Protein AF-A0A9X6P844-F1 (afdb_monomer_lite)

Radius of gyration: 14.98 Å; chains: 1; bounding box: 41×36×32 Å

Sequence (147 aa):
MIYFLSENTTTGTNAGNKARMDTETILKKKKYSPIEGPKSIQRLKHGNKISFFLKNSSFLRRLKKIPLNEYLVVQYPFLVSYKNGEGWLDCSFILERLAKRNKLILVIHDIDQLRFESSRNNISDFKLAAYIISHNQKMTNYLINNN

InterPro domains:
  IPR058591 Glucosyltransferase 3-like, N-terminal domain [PF26334] (5-146)

Structure (mmCIF, N/CA/C/O backbone):
data_AF-A0A9X6P844-F1
#
_entry.id   AF-A0A9X6P844-F1
#
loop_
_atom_site.group_PDB
_atom_site.id
_atom_site.type_symbol
_atom_site.label_atom_id
_atom_site.label_alt_id
_atom_site.label_comp_id
_atom_site.label_asym_id
_atom_site.label_entity_id
_atom_site.label_seq_id
_atom_site.pdbx_PDB_ins_code
_atom_site.Cartn_x
_atom_site.Cartn_y
_atom_site.Cartn_z
_atom_site.occupancy
_atom_site.B_iso_or_equiv
_atom_site.auth_seq_id
_atom_site.auth_comp_id
_atom_site.auth_asym_id
_atom_site.auth_atom_id
_atom_site.pdbx_PDB_model_num
ATOM 1 N N . MET A 1 1 ? -12.985 0.415 10.777 1.00 88.25 1 MET A N 1
ATOM 2 C CA . MET A 1 1 ? -12.868 1.552 9.836 1.00 88.25 1 MET A CA 1
ATOM 3 C C . MET A 1 1 ? -11.773 1.283 8.808 1.00 88.25 1 MET A C 1
ATOM 5 O O . MET A 1 1 ? -10.763 0.686 9.145 1.00 88.25 1 MET A O 1
ATOM 9 N N . ILE A 1 2 ? -11.948 1.700 7.551 1.00 94.75 2 ILE A N 1
ATOM 10 C CA . ILE A 1 2 ? -10.925 1.477 6.515 1.00 94.75 2 ILE A CA 1
ATOM 11 C C . ILE A 1 2 ? -10.083 2.742 6.353 1.00 94.75 2 ILE A C 1
ATOM 13 O O . ILE A 1 2 ? -10.615 3.838 6.155 1.00 94.75 2 ILE A O 1
ATOM 17 N N . TYR A 1 3 ? -8.768 2.568 6.440 1.00 95.88 3 TYR A N 1
ATOM 18 C CA . TYR A 1 3 ? -7.772 3.605 6.208 1.00 95.88 3 TYR A CA 1
ATOM 19 C C . TYR A 1 3 ? -7.083 3.378 4.868 1.00 95.88 3 TYR A C 1
ATOM 21 O O . TYR A 1 3 ? -7.031 2.252 4.375 1.00 95.88 3 TYR A O 1
ATOM 29 N N . PHE A 1 4 ? -6.508 4.427 4.287 1.00 93.56 4 PHE A N 1
ATOM 30 C CA . PHE A 1 4 ? -5.644 4.281 3.119 1.00 93.56 4 PHE A CA 1
ATOM 31 C C . PHE A 1 4 ? -4.447 5.223 3.171 1.00 93.56 4 PHE A C 1
ATOM 33 O O . PHE A 1 4 ? -4.539 6.335 3.697 1.00 93.56 4 PHE A O 1
ATOM 40 N N . LEU A 1 5 ? -3.319 4.783 2.614 1.00 89.31 5 LEU A N 1
ATOM 41 C CA . LEU A 1 5 ? -2.156 5.645 2.426 1.00 89.31 5 LEU A CA 1
ATOM 42 C C . LEU A 1 5 ? -2.383 6.540 1.208 1.00 89.31 5 LEU A C 1
ATOM 44 O O . LEU A 1 5 ? -2.512 6.057 0.084 1.00 89.31 5 LEU A O 1
ATOM 48 N N . SER A 1 6 ? -2.457 7.846 1.453 1.00 87.44 6 SER A N 1
ATOM 49 C CA . SER A 1 6 ? -2.566 8.860 0.406 1.00 87.44 6 SER A CA 1
ATOM 50 C C . SER A 1 6 ? -1.164 9.276 -0.017 1.00 87.44 6 SER A C 1
ATOM 52 O O . SER A 1 6 ? -0.390 9.782 0.797 1.00 87.44 6 SER A O 1
ATOM 54 N N . GLU A 1 7 ? -0.829 9.040 -1.278 1.00 76.44 7 GLU A N 1
ATOM 55 C CA . GLU A 1 7 ? 0.463 9.399 -1.860 1.00 76.44 7 GLU A CA 1
ATOM 56 C C . GLU A 1 7 ? 0.405 10.754 -2.584 1.00 76.44 7 GLU A C 1
ATOM 58 O O . GLU A 1 7 ? 1.462 11.317 -2.850 1.00 76.44 7 GLU A O 1
ATOM 63 N N . ASN A 1 8 ? -0.804 11.285 -2.847 1.00 64.31 8 ASN A N 1
ATOM 64 C CA . ASN A 1 8 ? -1.126 12.653 -3.287 1.00 64.31 8 ASN A CA 1
ATOM 65 C C . ASN A 1 8 ? 0.043 13.382 -3.989 1.00 64.31 8 ASN A C 1
ATOM 67 O O . ASN A 1 8 ? 0.693 14.271 -3.430 1.00 64.31 8 ASN A O 1
ATOM 71 N N . THR A 1 9 ? 0.317 12.991 -5.233 1.00 57.59 9 THR A N 1
ATOM 72 C CA . THR A 1 9 ? 1.319 13.632 -6.087 1.00 57.59 9 THR A CA 1
ATOM 73 C C . THR A 1 9 ? 0.638 14.683 -6.955 1.00 57.59 9 THR A C 1
ATOM 75 O O . THR A 1 9 ? -0.018 14.374 -7.942 1.00 57.59 9 THR A O 1
ATOM 78 N N . THR A 1 10 ? 0.765 15.956 -6.579 1.00 51.12 10 THR A N 1
ATOM 79 C CA . THR A 1 10 ? 0.157 17.085 -7.309 1.00 51.12 10 THR A CA 1
ATOM 80 C C . THR A 1 10 ? 0.856 17.411 -8.632 1.00 51.12 10 THR A C 1
ATOM 82 O O . THR A 1 10 ? 0.406 18.291 -9.359 1.00 51.12 10 THR A O 1
ATOM 85 N N . THR A 1 11 ? 1.955 16.730 -8.968 1.00 50.78 11 THR A N 1
ATOM 86 C CA . THR A 1 11 ? 2.831 17.112 -10.080 1.00 50.78 11 THR A CA 1
ATOM 87 C C . THR A 1 11 ? 3.184 15.916 -10.967 1.00 50.78 11 THR A C 1
ATOM 89 O O . THR A 1 11 ? 4.219 15.276 -10.821 1.00 50.78 11 THR A O 1
ATOM 92 N N . GLY A 1 12 ? 2.323 15.606 -11.936 1.00 52.06 12 GLY A N 1
ATOM 93 C CA . GLY A 1 12 ? 2.706 14.759 -13.067 1.00 52.06 12 GLY A CA 1
ATOM 94 C C . GLY A 1 12 ? 1.522 14.287 -13.903 1.00 52.06 12 GLY A C 1
ATOM 95 O O . GLY A 1 12 ? 0.574 13.722 -13.372 1.00 52.06 12 GLY A O 1
ATOM 96 N N . THR A 1 13 ? 1.610 14.471 -15.218 1.00 55.75 13 THR A N 1
ATOM 97 C CA . THR A 1 13 ? 0.608 14.055 -16.219 1.00 55.75 13 THR A CA 1
ATOM 98 C C . THR A 1 13 ? 0.748 12.589 -16.652 1.00 55.75 13 THR A C 1
ATOM 100 O O . THR A 1 13 ? 0.048 12.134 -17.554 1.00 55.75 13 THR A O 1
ATOM 103 N N . ASN A 1 14 ? 1.633 11.822 -16.010 1.00 63.84 14 ASN A N 1
ATOM 104 C CA . ASN A 1 14 ? 1.905 10.435 -16.382 1.00 63.84 14 ASN A CA 1
ATOM 105 C C . ASN A 1 14 ? 0.745 9.508 -15.979 1.00 63.84 14 ASN A C 1
ATOM 107 O O . ASN A 1 14 ? 0.189 9.628 -14.885 1.00 63.84 14 ASN A O 1
ATOM 111 N N . ALA A 1 15 ? 0.431 8.524 -16.828 1.00 63.12 15 ALA A N 1
ATOM 112 C CA . ALA A 1 15 ? -0.685 7.591 -16.631 1.00 63.12 15 ALA A CA 1
ATOM 113 C C . ALA A 1 15 ? -0.652 6.860 -15.272 1.00 63.12 15 ALA A C 1
ATOM 115 O O . ALA A 1 15 ? -1.692 6.695 -14.635 1.00 63.12 15 ALA A O 1
ATOM 116 N N . GLY A 1 16 ? 0.542 6.507 -14.776 1.00 66.44 16 GLY A N 1
ATOM 117 C CA . GLY A 1 16 ? 0.709 5.880 -13.459 1.00 66.44 16 GLY A CA 1
ATOM 118 C C . GLY A 1 16 ? 0.306 6.777 -12.278 1.00 66.44 16 GLY A C 1
ATOM 119 O O . GLY A 1 16 ? -0.184 6.277 -11.269 1.00 66.44 16 GLY A O 1
ATOM 120 N N . ASN A 1 17 ? 0.442 8.103 -12.396 1.00 74.19 17 ASN A N 1
ATOM 121 C CA . ASN A 1 17 ? -0.050 9.031 -11.371 1.00 74.19 17 ASN A CA 1
ATOM 122 C C . ASN A 1 17 ? -1.573 9.166 -11.440 1.00 74.19 17 ASN A C 1
ATOM 124 O O . ASN A 1 17 ? -2.229 9.221 -10.402 1.00 74.19 17 ASN A O 1
ATOM 128 N N . LYS A 1 18 ? -2.146 9.156 -12.650 1.00 79.81 18 LYS A N 1
ATOM 129 C CA . LYS A 1 18 ? -3.599 9.214 -12.844 1.00 79.81 18 LYS A CA 1
ATOM 130 C C . LYS A 1 18 ? -4.308 8.028 -12.184 1.00 79.81 18 LYS A C 1
ATOM 132 O O . LYS A 1 18 ? -5.220 8.249 -11.396 1.00 79.81 18 LYS A O 1
ATOM 137 N N . ALA A 1 19 ? -3.823 6.802 -12.397 1.00 82.06 19 ALA A N 1
ATOM 138 C CA . ALA A 1 19 ? -4.395 5.602 -11.774 1.00 82.06 19 ALA A CA 1
ATOM 139 C C . ALA A 1 19 ? -4.398 5.674 -10.234 1.00 82.06 19 ALA A C 1
ATOM 141 O O . ALA A 1 19 ? -5.378 5.303 -9.577 1.00 82.06 19 ALA A O 1
ATOM 142 N N . ARG A 1 20 ? -3.325 6.216 -9.643 1.00 85.25 20 ARG A N 1
ATOM 143 C CA . ARG A 1 20 ? -3.244 6.427 -8.194 1.00 85.25 20 ARG A CA 1
ATOM 144 C C . ARG A 1 20 ? -4.218 7.494 -7.692 1.00 85.25 20 ARG A C 1
ATOM 146 O O . ARG A 1 20 ? -4.883 7.289 -6.677 1.00 85.25 20 ARG A O 1
ATOM 153 N N . MET A 1 21 ? -4.338 8.615 -8.405 1.00 86.06 21 MET A N 1
ATOM 154 C CA . MET A 1 21 ? -5.297 9.678 -8.073 1.00 86.06 21 MET A CA 1
ATOM 155 C C . MET A 1 21 ? -6.752 9.206 -8.191 1.00 86.06 21 MET A C 1
ATOM 157 O O . MET A 1 21 ? -7.578 9.539 -7.336 1.00 86.06 21 MET A O 1
ATOM 161 N N . ASP A 1 22 ? -7.063 8.400 -9.206 1.00 87.62 22 ASP A N 1
ATOM 162 C CA . ASP A 1 22 ? -8.391 7.814 -9.398 1.00 87.62 22 ASP A CA 1
ATOM 163 C C . ASP A 1 22 ? -8.724 6.856 -8.247 1.00 87.62 22 ASP A C 1
ATOM 165 O O . ASP A 1 22 ? -9.803 6.940 -7.653 1.00 87.62 22 ASP A O 1
ATOM 169 N N . THR A 1 23 ? -7.756 6.024 -7.848 1.00 89.81 23 THR A N 1
ATOM 170 C CA . THR A 1 23 ? -7.876 5.144 -6.676 1.00 89.81 23 THR A CA 1
ATOM 171 C C . THR A 1 23 ? -8.172 5.954 -5.414 1.00 89.81 23 THR A C 1
ATOM 173 O O . THR A 1 23 ? -9.152 5.682 -4.721 1.00 89.81 23 THR A O 1
ATOM 176 N N . GLU A 1 24 ? -7.401 7.006 -5.128 1.00 90.94 24 GLU A N 1
ATOM 177 C CA . GLU A 1 24 ? -7.661 7.865 -3.967 1.00 90.94 24 GLU A CA 1
ATOM 178 C C . GLU A 1 24 ? -9.030 8.546 -4.027 1.00 90.94 24 GLU A C 1
ATOM 180 O O . GLU A 1 24 ? -9.714 8.649 -3.009 1.00 90.94 24 GLU A O 1
ATOM 185 N N . THR A 1 25 ? -9.448 9.002 -5.209 1.00 91.88 25 THR A N 1
ATOM 186 C CA . THR A 1 25 ? -10.764 9.621 -5.419 1.00 91.88 25 THR A CA 1
ATOM 187 C C . THR A 1 25 ? -11.882 8.653 -5.054 1.00 91.88 25 THR A C 1
ATOM 189 O O . THR A 1 25 ? -12.826 9.028 -4.355 1.00 91.88 25 THR A O 1
ATOM 192 N N . ILE A 1 26 ? -11.767 7.393 -5.476 1.00 93.06 26 ILE A N 1
ATOM 193 C CA . ILE A 1 26 ? -12.732 6.342 -5.146 1.00 93.06 26 ILE A CA 1
ATOM 194 C C . ILE A 1 26 ? -12.738 6.067 -3.637 1.00 93.06 26 ILE A C 1
ATOM 196 O O . ILE A 1 26 ? -13.810 6.044 -3.030 1.00 93.06 26 ILE A O 1
ATOM 200 N N . LEU A 1 27 ? -11.568 5.920 -3.007 1.00 93.94 27 LEU A N 1
ATOM 201 C CA . LEU A 1 27 ? -11.461 5.650 -1.566 1.00 93.94 27 LEU A CA 1
ATOM 202 C C . LEU A 1 27 ? -12.042 6.803 -0.724 1.00 93.94 27 LEU A C 1
ATOM 204 O O . LEU A 1 27 ? -12.777 6.563 0.236 1.00 93.94 27 LEU A O 1
ATOM 208 N N . LYS A 1 28 ? -11.804 8.058 -1.131 1.00 93.75 28 LYS A N 1
ATOM 209 C CA . LYS A 1 28 ? -12.403 9.255 -0.512 1.00 93.75 28 LYS A CA 1
ATOM 210 C C . LYS A 1 28 ? -13.922 9.284 -0.690 1.00 93.75 28 LYS A C 1
ATOM 212 O O . LYS A 1 28 ? -14.638 9.508 0.283 1.00 93.75 28 LYS A O 1
ATOM 217 N N . LYS A 1 29 ? -14.437 8.985 -1.892 1.00 95.81 29 LYS A N 1
ATOM 218 C CA . LYS A 1 29 ? -15.889 8.862 -2.153 1.00 95.81 29 LYS A CA 1
ATOM 219 C C . LYS A 1 29 ? -16.547 7.789 -1.278 1.00 95.81 29 LYS A C 1
ATOM 221 O O . LYS A 1 29 ? -17.691 7.953 -0.865 1.00 95.81 29 LYS A O 1
ATOM 226 N N . LYS A 1 30 ? -15.818 6.719 -0.949 1.00 95.00 30 LYS A N 1
ATOM 227 C CA . LYS A 1 30 ? -16.246 5.663 -0.014 1.00 95.00 30 LYS A CA 1
ATOM 228 C C . LYS A 1 30 ? -16.085 6.036 1.468 1.00 95.00 30 LYS A C 1
ATOM 230 O O . LYS A 1 30 ? -16.357 5.198 2.323 1.00 95.00 30 LYS A O 1
ATOM 235 N N . LYS A 1 31 ? -15.697 7.278 1.783 1.00 95.12 31 LYS A N 1
ATOM 236 C CA . LYS A 1 31 ? -15.484 7.801 3.145 1.00 95.12 31 LYS A CA 1
ATOM 237 C C . LYS A 1 31 ? -14.396 7.054 3.932 1.00 95.12 31 LYS A C 1
ATOM 239 O O . LYS A 1 31 ? -14.453 6.988 5.158 1.00 95.12 31 LYS A O 1
ATOM 244 N N . TYR A 1 32 ? -13.401 6.484 3.249 1.00 95.69 32 TYR A N 1
ATOM 245 C CA . TYR A 1 32 ? -12.246 5.891 3.928 1.00 95.69 32 TYR A CA 1
ATOM 246 C C . TYR A 1 32 ? -11.327 6.988 4.466 1.00 95.69 32 TYR A C 1
ATOM 248 O O . TYR A 1 32 ? -11.257 8.083 3.909 1.00 95.69 32 TYR A O 1
ATOM 256 N N . SER A 1 33 ? -10.624 6.701 5.561 1.00 94.62 33 SER A N 1
ATOM 257 C CA . SER A 1 33 ? -9.785 7.690 6.243 1.00 94.62 33 SER A CA 1
ATOM 258 C C . SER A 1 33 ? -8.391 7.786 5.606 1.00 94.62 33 SER A C 1
ATOM 260 O O . SER A 1 33 ? -7.636 6.810 5.661 1.00 94.62 33 SER A O 1
ATOM 262 N N . PRO A 1 34 ? -8.010 8.936 5.019 1.00 93.12 34 PRO A N 1
ATOM 263 C CA . PRO A 1 34 ? -6.681 9.113 4.450 1.00 93.12 34 PRO A CA 1
ATOM 264 C C . PRO A 1 34 ? -5.617 9.243 5.541 1.00 93.12 34 PRO A C 1
ATOM 266 O O . PRO A 1 34 ? -5.804 9.937 6.540 1.00 93.12 34 PRO A O 1
ATOM 269 N N . ILE A 1 35 ? -4.452 8.655 5.294 1.00 90.50 35 ILE A N 1
ATOM 270 C CA . ILE A 1 35 ? -3.222 8.903 6.042 1.00 90.50 35 ILE A CA 1
ATOM 271 C C . ILE A 1 35 ? -2.187 9.431 5.056 1.00 90.50 35 ILE A C 1
ATOM 273 O O . ILE A 1 35 ? -1.767 8.716 4.149 1.00 90.50 35 ILE A O 1
ATOM 277 N N . GLU A 1 36 ? -1.774 10.689 5.221 1.00 85.56 36 GLU A N 1
ATOM 278 C CA . GLU A 1 36 ? -0.808 11.303 4.309 1.00 85.56 36 GLU A CA 1
ATOM 279 C C . GLU A 1 36 ? 0.555 10.597 4.363 1.00 85.56 36 GLU A C 1
ATOM 281 O O . GLU A 1 36 ? 1.245 10.588 5.397 1.00 85.56 36 GLU A O 1
ATOM 286 N N . GLY A 1 37 ? 0.954 10.049 3.219 1.00 76.12 37 GLY A N 1
ATOM 287 C CA . GLY A 1 37 ? 2.268 9.493 2.950 1.00 76.12 37 GLY A CA 1
ATOM 288 C C . GLY A 1 37 ? 3.349 10.561 2.743 1.00 76.12 37 GLY A C 1
ATOM 289 O O . GLY A 1 37 ? 3.082 11.767 2.809 1.00 76.12 37 GLY A O 1
ATOM 290 N N . PRO A 1 38 ? 4.606 10.142 2.545 1.00 67.19 38 PRO A N 1
ATOM 291 C CA . PRO A 1 38 ? 5.671 11.042 2.130 1.00 67.19 38 PRO A CA 1
ATOM 292 C C . PRO A 1 38 ? 5.415 11.542 0.696 1.00 67.19 38 PRO A C 1
ATOM 294 O O . PRO A 1 38 ? 5.192 10.755 -0.214 1.00 67.19 38 PRO A O 1
ATOM 297 N N . LYS A 1 39 ? 5.450 12.866 0.492 1.00 60.59 39 LYS A N 1
ATOM 298 C CA . LYS A 1 39 ? 5.030 13.547 -0.754 1.00 60.59 39 LYS A CA 1
ATOM 299 C C . LYS A 1 39 ? 6.144 13.673 -1.810 1.00 60.59 39 LYS A C 1
ATOM 301 O O . LYS A 1 39 ? 6.164 14.631 -2.577 1.00 60.59 39 LYS A O 1
ATOM 306 N N . SER A 1 40 ? 7.116 12.761 -1.834 1.00 53.44 40 SER A N 1
ATOM 307 C CA . SER A 1 40 ? 8.287 12.902 -2.713 1.00 53.44 40 SER A CA 1
ATOM 308 C C . SER A 1 40 ? 8.187 12.021 -3.953 1.00 53.44 40 SER A C 1
ATOM 310 O O . SER A 1 40 ? 8.385 10.816 -3.870 1.00 53.44 40 SER A O 1
ATOM 312 N N . ILE A 1 41 ? 7.980 12.645 -5.115 1.00 48.50 41 ILE A N 1
ATOM 313 C CA . ILE A 1 41 ? 8.232 12.036 -6.440 1.00 48.50 41 ILE A CA 1
ATOM 314 C C . ILE A 1 41 ? 9.744 11.943 -6.702 1.00 48.50 41 ILE A C 1
ATOM 316 O O . ILE A 1 41 ? 10.213 11.179 -7.544 1.00 48.50 41 ILE A O 1
ATOM 320 N N . GLN A 1 42 ? 10.540 12.738 -5.981 1.00 46.44 42 GLN A N 1
ATOM 321 C CA . GLN A 1 42 ? 11.982 12.743 -6.153 1.00 46.44 42 GLN A CA 1
ATOM 322 C C . GLN A 1 42 ? 12.578 11.467 -5.570 1.00 46.44 42 GLN A C 1
ATOM 324 O O . GLN A 1 42 ? 12.296 11.101 -4.426 1.00 46.44 42 GLN A O 1
ATOM 329 N N . ARG A 1 43 ? 13.452 10.832 -6.360 1.00 50.00 43 ARG A N 1
ATOM 330 C CA . ARG A 1 43 ? 14.390 9.804 -5.905 1.00 50.00 43 ARG A CA 1
ATOM 331 C C . ARG A 1 43 ? 15.265 10.423 -4.821 1.00 50.00 43 ARG A C 1
ATOM 333 O O . ARG A 1 43 ? 16.265 11.078 -5.112 1.00 50.00 43 ARG A O 1
ATOM 340 N N . LEU A 1 44 ? 14.863 10.266 -3.566 1.00 51.88 44 LEU A N 1
ATOM 341 C CA . LEU A 1 44 ? 15.627 10.806 -2.457 1.00 51.88 44 LEU A CA 1
ATOM 342 C C . LEU A 1 44 ? 16.885 9.951 -2.309 1.00 51.88 44 LEU A C 1
ATOM 344 O O . LEU A 1 44 ? 16.797 8.754 -2.021 1.00 51.88 44 LEU A O 1
ATOM 348 N N . LYS A 1 45 ? 18.063 10.568 -2.482 1.00 49.53 45 LYS A N 1
ATOM 349 C CA . LYS A 1 45 ? 19.312 9.980 -1.989 1.00 49.53 45 LYS A CA 1
ATOM 350 C C . LYS A 1 45 ? 19.118 9.740 -0.500 1.00 49.53 45 LYS A C 1
ATOM 352 O O . LYS A 1 45 ? 18.938 10.688 0.278 1.00 49.53 45 LYS A O 1
ATOM 357 N N . HIS A 1 46 ? 19.114 8.475 -0.111 1.00 50.78 46 HIS A N 1
ATOM 358 C CA . HIS A 1 46 ? 19.111 8.125 1.289 1.00 50.78 46 HIS A CA 1
ATOM 359 C C . HIS A 1 46 ? 20.458 7.519 1.651 1.00 50.78 46 HIS A C 1
ATOM 361 O O . HIS A 1 46 ? 20.972 6.645 0.959 1.00 50.78 46 HIS A O 1
ATOM 367 N N . GLY A 1 47 ? 21.029 7.999 2.756 1.00 49.03 47 GLY A N 1
ATOM 368 C CA . GLY A 1 47 ? 22.007 7.213 3.497 1.00 49.03 47 GLY A CA 1
ATOM 369 C C . GLY A 1 47 ? 21.349 5.960 4.093 1.00 49.03 47 GLY A C 1
ATOM 370 O O . GLY A 1 47 ? 20.223 5.600 3.752 1.00 49.03 47 GLY A O 1
ATOM 371 N N . ASN A 1 48 ? 22.037 5.315 5.028 1.00 57.41 48 ASN A N 1
ATOM 372 C CA . ASN A 1 48 ? 21.596 4.113 5.750 1.00 57.41 48 ASN A CA 1
ATOM 373 C C . ASN A 1 48 ? 20.151 4.163 6.330 1.00 57.41 48 ASN A C 1
ATOM 375 O O . ASN A 1 48 ? 19.548 5.228 6.485 1.00 57.41 48 ASN A O 1
ATOM 379 N N . LYS A 1 49 ? 19.600 3.001 6.726 1.00 61.28 49 LYS A N 1
ATOM 380 C CA . LYS A 1 49 ? 18.234 2.844 7.291 1.00 61.28 49 LYS A CA 1
ATOM 381 C C . LYS A 1 49 ? 17.889 3.864 8.388 1.00 61.28 49 LYS A C 1
ATOM 383 O O . LYS A 1 49 ? 16.768 4.360 8.428 1.00 61.28 49 LYS A O 1
ATOM 388 N N . ILE A 1 50 ? 18.843 4.208 9.254 1.00 67.44 50 ILE A N 1
ATOM 389 C CA . ILE A 1 50 ? 18.661 5.173 10.354 1.00 67.44 50 ILE A CA 1
ATOM 390 C C . ILE A 1 50 ? 18.226 6.530 9.813 1.00 67.44 50 ILE A C 1
ATOM 392 O O . ILE A 1 50 ? 17.244 7.114 10.272 1.00 67.44 50 ILE A O 1
ATOM 396 N N . SER A 1 51 ? 18.924 7.009 8.788 1.00 66.81 51 SER A N 1
ATOM 397 C CA . SER A 1 51 ? 18.591 8.283 8.179 1.00 66.81 51 SER A CA 1
ATOM 398 C C . SER A 1 51 ? 17.168 8.266 7.593 1.00 66.81 51 SER A C 1
ATOM 400 O O . SER A 1 51 ? 16.481 9.286 7.680 1.00 66.81 51 SER A O 1
ATOM 402 N N . PHE A 1 52 ? 16.687 7.132 7.055 1.00 70.75 52 PHE A N 1
ATOM 403 C CA . PHE A 1 52 ? 15.306 7.011 6.564 1.00 70.75 52 PHE A CA 1
ATOM 404 C C . PHE A 1 52 ? 14.304 7.253 7.698 1.00 70.75 52 PHE A C 1
ATOM 406 O O . PHE A 1 52 ? 13.359 8.029 7.528 1.00 70.75 52 PHE A O 1
ATOM 413 N N . PHE A 1 53 ? 14.518 6.626 8.859 1.00 73.25 53 PHE A N 1
ATOM 414 C CA . PHE A 1 53 ? 13.632 6.775 10.015 1.00 73.25 53 PHE A CA 1
ATOM 415 C C . PHE A 1 53 ? 13.578 8.219 10.506 1.00 73.25 53 PHE A C 1
ATOM 417 O O . PHE A 1 53 ? 12.500 8.704 10.843 1.00 73.25 53 PHE A O 1
ATOM 424 N N . LEU A 1 54 ? 14.716 8.916 10.502 1.00 74.88 54 LEU A N 1
ATOM 425 C CA . LEU A 1 54 ? 14.788 10.320 10.901 1.00 74.88 54 LEU A CA 1
ATOM 426 C C . LEU A 1 54 ? 13.984 11.210 9.946 1.00 74.88 54 LEU A C 1
ATOM 428 O O . LEU A 1 54 ? 13.092 11.937 10.395 1.00 74.88 54 LEU A O 1
ATOM 432 N N . LYS A 1 55 ? 14.222 11.093 8.630 1.00 73.69 55 LYS A N 1
ATOM 433 C CA . LYS A 1 55 ? 13.526 11.908 7.618 1.00 73.69 55 LYS A CA 1
ATOM 434 C C . LYS A 1 55 ? 12.026 11.609 7.540 1.00 73.69 55 LYS A C 1
ATOM 436 O O . LYS A 1 55 ? 11.236 12.505 7.260 1.00 73.69 55 LYS A O 1
ATOM 441 N N . ASN A 1 56 ? 11.620 10.374 7.833 1.00 76.06 56 ASN A N 1
ATOM 442 C CA . ASN A 1 56 ? 10.225 9.933 7.752 1.00 76.06 56 ASN A CA 1
ATOM 443 C C . ASN A 1 56 ? 9.534 9.794 9.112 1.00 76.06 56 ASN A C 1
ATOM 445 O O . ASN A 1 56 ? 8.421 9.277 9.186 1.00 76.06 56 ASN A O 1
ATOM 449 N N . SER A 1 57 ? 10.142 10.280 10.193 1.00 81.00 57 SER A N 1
ATOM 450 C CA . SER A 1 57 ? 9.613 10.174 11.561 1.00 81.00 57 SER A CA 1
ATOM 451 C C . SER A 1 57 ? 8.175 10.693 11.685 1.00 81.00 57 SER A C 1
ATOM 453 O O . SER A 1 57 ? 7.319 10.041 12.289 1.00 81.00 57 SER A O 1
ATOM 455 N N . SER A 1 58 ? 7.868 11.818 11.034 1.00 82.56 58 SER A N 1
ATOM 456 C CA . SER A 1 58 ? 6.516 12.384 10.979 1.00 82.56 58 SER A CA 1
ATOM 457 C C . SER A 1 58 ? 5.514 11.463 10.279 1.00 82.56 58 SER A C 1
ATOM 459 O O . SER A 1 58 ? 4.403 11.289 10.778 1.00 82.56 58 SER A O 1
ATOM 461 N N . PHE A 1 59 ? 5.904 10.840 9.165 1.00 82.88 59 PHE A N 1
ATOM 462 C CA . PHE A 1 59 ? 5.076 9.859 8.462 1.00 82.88 59 PHE A CA 1
ATOM 463 C C . PHE A 1 59 ? 4.844 8.613 9.323 1.00 82.88 59 PHE A C 1
ATOM 465 O O . PHE A 1 59 ? 3.700 8.224 9.553 1.00 82.88 59 PHE A O 1
ATOM 472 N N . LEU A 1 60 ? 5.904 8.055 9.906 1.00 84.69 60 LEU A N 1
ATOM 473 C CA . LEU A 1 60 ? 5.812 6.895 10.793 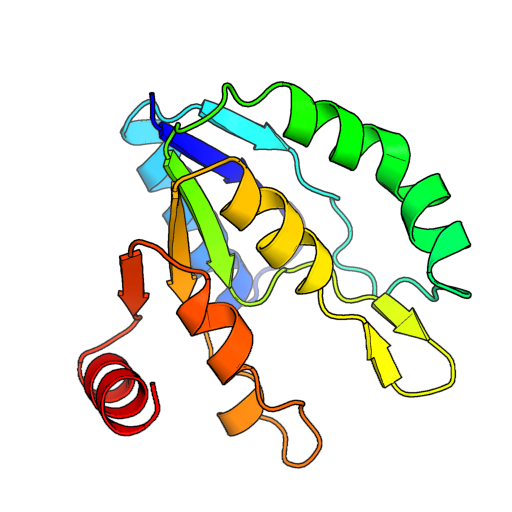1.00 84.69 60 LEU A CA 1
ATOM 474 C C . LEU A 1 60 ? 4.934 7.172 12.022 1.00 84.69 60 LEU A C 1
ATOM 476 O O . LEU A 1 60 ? 4.187 6.300 12.463 1.00 84.69 60 LEU A O 1
ATOM 480 N N . ARG A 1 61 ? 4.969 8.395 12.566 1.00 87.56 61 ARG A N 1
ATOM 481 C CA . ARG A 1 61 ? 4.076 8.822 13.651 1.00 87.56 61 ARG A CA 1
ATOM 482 C C . ARG A 1 61 ? 2.615 8.885 13.203 1.00 87.56 61 ARG A C 1
ATOM 484 O O . ARG A 1 61 ? 1.746 8.517 13.987 1.00 87.56 61 ARG A O 1
ATOM 491 N N . ARG A 1 62 ? 2.328 9.306 11.965 1.00 89.25 62 ARG A N 1
ATOM 492 C CA . ARG A 1 62 ? 0.963 9.266 11.406 1.00 89.25 62 ARG A CA 1
ATOM 493 C C . ARG A 1 62 ? 0.465 7.831 11.244 1.00 89.25 62 ARG A C 1
ATOM 495 O O . ARG A 1 62 ? -0.649 7.551 11.666 1.00 89.25 62 ARG A O 1
ATOM 502 N N . LEU A 1 63 ? 1.304 6.912 10.760 1.00 87.94 63 LEU A N 1
ATOM 503 C CA . LEU A 1 63 ? 0.958 5.48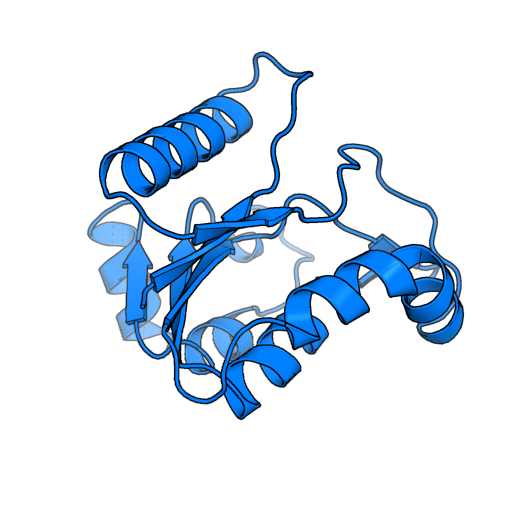5 10.673 1.00 87.94 63 LEU A CA 1
ATOM 504 C C . LEU A 1 63 ? 0.601 4.877 12.039 1.00 87.94 63 LEU A C 1
ATOM 506 O O . LEU A 1 63 ? -0.266 4.012 12.134 1.00 87.94 63 LEU A O 1
ATOM 510 N N . LYS A 1 64 ? 1.231 5.340 13.127 1.00 88.62 64 LYS A N 1
ATOM 511 C CA . LYS A 1 64 ? 0.901 4.877 14.485 1.00 88.62 64 LYS A CA 1
ATOM 512 C C . LYS A 1 64 ? -0.508 5.265 14.947 1.00 88.62 64 LYS A C 1
ATOM 514 O O . LYS A 1 64 ? -1.018 4.586 15.832 1.00 88.62 64 LYS A O 1
ATOM 519 N N . LYS A 1 65 ? -1.124 6.297 14.355 1.00 89.44 65 LYS A N 1
ATOM 520 C CA . LYS A 1 65 ? -2.489 6.746 14.687 1.00 89.44 65 LYS A CA 1
ATOM 521 C C . LYS A 1 65 ? -3.580 5.824 14.143 1.00 89.44 65 LYS A C 1
ATOM 523 O O . LYS A 1 65 ? -4.729 5.960 14.546 1.00 89.44 65 LYS A O 1
ATOM 528 N N . ILE A 1 66 ? -3.235 4.914 13.234 1.00 91.81 66 ILE A N 1
ATOM 529 C CA . ILE A 1 66 ? -4.158 3.889 12.753 1.00 91.81 66 ILE A CA 1
ATOM 530 C C . ILE A 1 66 ? -4.397 2.901 13.912 1.00 91.81 66 ILE A C 1
ATOM 532 O O . ILE A 1 66 ? -3.412 2.377 14.455 1.00 91.81 66 ILE A O 1
ATOM 536 N N . PRO A 1 67 ? -5.658 2.651 14.314 1.00 93.75 67 PRO A N 1
ATOM 537 C CA . PRO A 1 67 ? -5.982 1.659 15.331 1.00 93.75 67 PRO A CA 1
ATOM 538 C C . PRO A 1 67 ? -5.511 0.260 14.922 1.00 93.75 67 PRO A C 1
ATOM 540 O O . PRO A 1 67 ? -5.373 -0.053 13.738 1.00 93.75 67 PRO A O 1
ATOM 543 N N . LEU A 1 68 ? -5.235 -0.584 15.915 1.00 94.44 68 LEU A N 1
ATOM 544 C CA . LEU A 1 68 ? -4.811 -1.965 15.680 1.00 94.44 68 LEU A CA 1
ATOM 545 C C . LEU A 1 68 ? -5.937 -2.780 15.030 1.00 94.44 68 LEU A C 1
ATOM 547 O O . LEU A 1 68 ? -7.113 -2.518 15.263 1.00 94.44 68 LEU A O 1
ATOM 551 N N . ASN A 1 69 ? -5.559 -3.782 14.237 1.00 93.88 69 ASN A N 1
ATOM 552 C CA . ASN A 1 69 ? -6.433 -4.733 13.541 1.00 93.88 69 ASN A CA 1
ATOM 553 C C . ASN A 1 69 ? -7.393 -4.128 12.504 1.00 93.88 69 ASN A C 1
ATOM 555 O O . ASN A 1 69 ? -8.159 -4.865 11.880 1.00 93.88 69 ASN A O 1
ATOM 559 N N . GLU A 1 70 ? -7.316 -2.818 12.268 1.00 96.00 70 GLU A N 1
ATOM 560 C CA . GLU A 1 70 ? -8.062 -2.146 11.209 1.00 96.00 70 GLU A CA 1
ATOM 561 C C . GLU A 1 70 ? -7.474 -2.415 9.825 1.00 96.00 70 GLU A C 1
ATOM 563 O O . GLU A 1 70 ? -6.293 -2.761 9.683 1.00 96.00 70 GLU A O 1
ATOM 568 N N . TYR A 1 71 ? -8.309 -2.227 8.804 1.00 96.31 71 TYR A N 1
ATOM 569 C CA . TYR A 1 71 ? -7.919 -2.378 7.407 1.00 96.31 71 TYR A CA 1
ATOM 570 C C . TYR A 1 71 ? -7.139 -1.166 6.911 1.00 96.31 71 TYR A C 1
ATOM 572 O O . TYR A 1 71 ? -7.557 -0.020 7.106 1.00 96.31 71 TYR A O 1
ATOM 580 N N . LEU A 1 72 ? -6.037 -1.431 6.214 1.00 95.38 72 LEU A N 1
ATOM 581 C CA . LEU A 1 72 ? -5.205 -0.408 5.598 1.00 95.38 72 LEU A CA 1
ATOM 582 C C . LEU A 1 72 ? -4.984 -0.720 4.121 1.00 95.38 72 LEU A C 1
ATOM 584 O O . LEU A 1 72 ? -4.310 -1.689 3.776 1.00 95.38 72 LEU A O 1
ATOM 588 N N . VAL A 1 73 ? -5.532 0.134 3.262 1.00 94.56 73 VAL A N 1
ATOM 589 C CA . VAL A 1 73 ? -5.316 0.088 1.817 1.00 94.56 73 VAL A CA 1
ATOM 590 C C . VAL A 1 73 ? -3.991 0.765 1.479 1.00 94.56 73 VAL A C 1
ATOM 592 O O . VAL A 1 73 ? -3.741 1.910 1.867 1.00 94.56 73 VAL A O 1
ATOM 595 N N . VAL A 1 74 ? -3.145 0.059 0.738 1.00 90.50 74 VAL A N 1
ATOM 596 C CA . VAL A 1 74 ? -1.834 0.530 0.292 1.00 90.50 74 VAL A CA 1
ATOM 597 C C . VAL A 1 74 ? -1.724 0.331 -1.212 1.00 90.50 74 VAL A C 1
ATOM 599 O O . VAL A 1 74 ? -2.037 -0.738 -1.727 1.00 90.50 74 VAL A O 1
ATOM 602 N N . GLN A 1 75 ? -1.278 1.364 -1.917 1.00 88.88 75 GLN A N 1
ATOM 603 C CA . GLN A 1 75 ? -1.001 1.288 -3.348 1.00 88.88 75 GLN A CA 1
ATOM 604 C C . GLN A 1 75 ? 0.421 0.753 -3.556 1.00 88.88 75 GLN A C 1
ATOM 606 O O . GLN A 1 75 ? 1.343 1.206 -2.880 1.00 88.88 75 GLN A O 1
ATOM 611 N N . TYR A 1 76 ? 0.593 -0.218 -4.456 1.00 84.00 76 TYR A N 1
ATOM 612 C CA . TYR A 1 76 ? 1.868 -0.889 -4.720 1.00 84.00 76 TYR A CA 1
ATOM 613 C C . TYR A 1 76 ? 2.293 -0.755 -6.199 1.00 84.00 76 TYR A C 1
ATOM 615 O O . TYR A 1 76 ? 1.436 -0.899 -7.076 1.00 84.00 76 TYR A O 1
ATOM 623 N N . PRO A 1 77 ? 3.589 -0.523 -6.499 1.00 78.81 77 PRO A N 1
ATOM 624 C CA . PRO A 1 77 ? 4.657 -0.203 -5.542 1.00 78.81 77 PRO A CA 1
ATOM 625 C C . PRO A 1 77 ? 4.407 1.156 -4.867 1.00 78.81 77 PRO A C 1
ATOM 627 O O . PRO A 1 77 ? 3.557 1.924 -5.314 1.00 78.81 77 PRO A O 1
ATOM 630 N N . PHE A 1 78 ? 5.120 1.470 -3.786 1.00 74.50 78 PHE A N 1
ATOM 631 C CA . PHE A 1 78 ? 5.054 2.814 -3.196 1.00 74.50 78 PHE A CA 1
ATOM 632 C C . PHE A 1 78 ? 5.636 3.851 -4.163 1.00 74.50 78 PHE A C 1
ATOM 634 O O . PHE A 1 78 ? 6.643 3.588 -4.820 1.00 74.50 78 PHE A O 1
ATOM 641 N N . LEU A 1 79 ? 5.058 5.055 -4.213 1.00 67.50 79 LEU A N 1
ATOM 642 C CA . LEU A 1 79 ? 5.633 6.164 -4.993 1.00 67.50 79 LEU A CA 1
ATOM 643 C C . LEU A 1 79 ? 7.018 6.579 -4.490 1.00 67.50 79 LEU A C 1
ATOM 645 O O . LEU A 1 79 ? 7.866 7.019 -5.267 1.00 67.50 79 LEU A O 1
ATOM 649 N N . VAL A 1 80 ? 7.249 6.448 -3.186 1.00 62.56 80 VAL A N 1
ATOM 650 C CA . VAL A 1 80 ? 8.514 6.847 -2.582 1.00 62.56 80 VAL A CA 1
ATOM 651 C C . VAL A 1 80 ? 9.493 5.682 -2.601 1.00 62.56 80 VAL A C 1
ATOM 653 O O . VAL A 1 80 ? 9.425 4.769 -1.782 1.00 62.56 80 VAL A O 1
ATOM 656 N N . SER A 1 81 ? 10.441 5.755 -3.530 1.00 57.84 81 SER A N 1
ATOM 657 C CA . SER A 1 81 ? 11.603 4.870 -3.593 1.00 57.84 81 SER A CA 1
ATOM 658 C C . SER A 1 81 ? 12.831 5.569 -3.008 1.00 57.84 81 SER A C 1
ATOM 660 O O . SER A 1 81 ? 13.146 6.699 -3.403 1.00 57.84 81 SER A O 1
ATOM 662 N N . TYR A 1 82 ? 13.566 4.898 -2.126 1.00 58.59 82 TYR A N 1
ATOM 663 C CA . TYR A 1 82 ? 14.843 5.394 -1.617 1.00 58.59 82 TYR A CA 1
ATOM 664 C C . TYR A 1 82 ? 15.979 4.648 -2.299 1.00 58.59 82 TYR A C 1
ATOM 666 O O . TYR A 1 82 ? 15.926 3.433 -2.421 1.00 58.59 82 TYR A O 1
ATOM 674 N N . LYS A 1 83 ? 17.017 5.354 -2.745 1.00 49.91 83 LYS A N 1
ATOM 675 C CA . LYS A 1 83 ? 18.222 4.720 -3.298 1.00 49.91 83 LYS A CA 1
ATOM 676 C C . LYS A 1 83 ? 19.357 4.859 -2.286 1.00 49.91 83 LYS A C 1
ATOM 678 O O . LYS A 1 83 ? 19.646 5.987 -1.878 1.00 49.91 83 LYS A O 1
ATOM 683 N N . ASN A 1 84 ? 19.972 3.746 -1.883 1.00 50.25 84 ASN A N 1
ATOM 684 C CA . ASN A 1 84 ? 21.251 3.740 -1.167 1.00 50.25 84 ASN A CA 1
ATOM 685 C C . ASN A 1 84 ? 22.393 3.397 -2.152 1.00 50.25 84 ASN A C 1
ATOM 687 O O . ASN A 1 84 ? 22.150 3.170 -3.338 1.00 50.25 84 ASN A O 1
ATOM 691 N N . GLY A 1 85 ? 23.644 3.402 -1.681 1.00 48.19 85 GLY A N 1
ATOM 692 C CA . GLY A 1 85 ? 24.818 3.074 -2.508 1.00 48.19 85 GLY A CA 1
ATOM 693 C C . GLY A 1 85 ? 24.837 1.642 -3.067 1.00 48.19 85 GLY A C 1
ATOM 694 O O . GLY A 1 85 ? 25.627 1.372 -3.961 1.00 48.19 85 GLY A O 1
ATOM 695 N N . GLU A 1 86 ? 23.952 0.761 -2.587 1.00 47.47 86 GLU A N 1
ATOM 696 C CA . GLU A 1 86 ? 23.917 -0.678 -2.890 1.00 47.47 86 GLU A CA 1
ATOM 697 C C . GLU A 1 86 ? 22.629 -1.115 -3.624 1.00 47.47 86 GLU A C 1
ATOM 699 O O . GLU A 1 86 ? 22.519 -2.266 -4.032 1.00 47.47 86 GLU A O 1
ATOM 704 N N . GLY A 1 87 ? 21.642 -0.225 -3.820 1.00 54.38 87 GLY A N 1
ATOM 705 C CA . GLY A 1 87 ? 20.369 -0.569 -4.460 1.00 54.38 87 GLY A CA 1
ATOM 706 C C . GLY A 1 87 ? 19.181 0.331 -4.096 1.00 54.38 87 GLY A C 1
ATOM 707 O O . GLY A 1 87 ? 19.322 1.460 -3.616 1.00 54.38 87 GLY A O 1
ATOM 708 N N . TRP A 1 88 ? 17.976 -0.174 -4.371 1.00 54.62 88 TRP A N 1
ATOM 709 C CA . TRP A 1 88 ? 16.704 0.469 -4.036 1.00 54.62 88 TRP A CA 1
ATOM 710 C C . TRP A 1 88 ? 16.206 -0.070 -2.692 1.00 54.62 88 TRP A C 1
ATOM 712 O O . TRP A 1 88 ? 15.965 -1.264 -2.547 1.00 54.62 88 TRP A O 1
ATOM 722 N N . LEU A 1 89 ? 16.046 0.805 -1.703 1.00 52.97 89 LEU A N 1
ATOM 723 C CA . LEU A 1 89 ? 15.310 0.504 -0.486 1.00 52.97 89 LEU A CA 1
ATOM 724 C C . LEU A 1 89 ? 13.828 0.751 -0.780 1.00 52.97 89 LEU A C 1
ATOM 726 O O . LEU A 1 89 ? 13.333 1.885 -0.745 1.00 52.97 89 LEU A O 1
ATOM 730 N N . ASP A 1 90 ? 13.154 -0.333 -1.142 1.00 59.94 90 ASP A N 1
ATOM 731 C CA . ASP A 1 90 ? 11.705 -0.398 -1.227 1.00 59.94 90 ASP A CA 1
ATOM 732 C C . ASP A 1 90 ? 11.084 -0.216 0.175 1.00 59.94 90 ASP A C 1
ATOM 734 O O . ASP A 1 90 ? 11.716 -0.388 1.224 1.00 59.94 90 ASP A O 1
ATOM 738 N N . CYS A 1 91 ? 9.821 0.196 0.224 1.00 65.12 91 CYS A N 1
ATOM 739 C CA . CYS A 1 91 ? 9.115 0.394 1.488 1.00 65.12 91 CYS A CA 1
ATOM 740 C C . CYS A 1 91 ? 8.649 -0.937 2.124 1.00 65.12 91 CYS A C 1
ATOM 742 O O . CYS A 1 91 ? 7.749 -0.919 2.964 1.00 65.12 91 CYS A O 1
ATOM 744 N N . SER A 1 92 ? 9.250 -2.088 1.784 1.00 71.19 92 SER A N 1
ATOM 745 C CA . SER A 1 92 ? 8.815 -3.412 2.268 1.00 71.19 92 SER A CA 1
ATOM 746 C C . SER A 1 92 ? 8.853 -3.527 3.788 1.00 71.19 92 SER A C 1
ATOM 748 O O . SER A 1 92 ? 7.923 -4.035 4.402 1.00 71.19 92 SER A O 1
ATOM 750 N N . PHE A 1 93 ? 9.867 -2.957 4.444 1.00 75.00 93 PHE A N 1
ATOM 751 C CA . PHE A 1 93 ? 9.928 -2.941 5.914 1.00 75.00 93 PHE A CA 1
ATOM 752 C C . PHE A 1 93 ? 8.756 -2.158 6.544 1.00 75.00 93 PHE A C 1
ATOM 754 O O . PHE A 1 93 ? 8.375 -2.413 7.690 1.00 75.00 93 PHE A O 1
ATOM 761 N N . ILE A 1 94 ? 8.180 -1.187 5.820 1.00 80.19 94 ILE A N 1
ATOM 762 C CA . ILE A 1 94 ? 6.967 -0.479 6.246 1.00 80.19 94 ILE A CA 1
ATOM 763 C C . ILE A 1 94 ? 5.773 -1.421 6.117 1.00 80.19 94 ILE A C 1
ATOM 765 O O . ILE A 1 94 ? 4.994 -1.507 7.065 1.00 80.19 94 ILE A O 1
ATOM 769 N N . LEU A 1 95 ? 5.661 -2.159 5.005 1.00 85.19 95 LEU A N 1
ATOM 770 C CA . LEU A 1 95 ? 4.631 -3.186 4.822 1.00 85.19 95 LEU A CA 1
ATOM 771 C C . LEU A 1 95 ? 4.697 -4.242 5.925 1.00 85.19 95 LEU A C 1
ATOM 773 O O . LEU A 1 95 ? 3.693 -4.463 6.587 1.00 85.19 95 LEU A O 1
ATOM 777 N N . GLU A 1 96 ? 5.869 -4.806 6.222 1.00 86.75 96 GLU A N 1
ATOM 778 C CA . GLU A 1 96 ? 6.048 -5.776 7.313 1.00 86.75 96 GLU A CA 1
ATOM 779 C C . GLU A 1 96 ? 5.573 -5.224 8.660 1.00 86.75 96 GLU A C 1
ATOM 781 O O . GLU A 1 96 ? 4.882 -5.895 9.431 1.00 86.75 96 GLU A O 1
ATOM 786 N N . ARG A 1 97 ? 5.936 -3.975 8.967 1.00 87.00 97 ARG A N 1
ATOM 787 C CA . ARG A 1 97 ? 5.550 -3.338 10.227 1.00 87.00 97 ARG A CA 1
ATOM 788 C C . ARG A 1 97 ? 4.048 -3.071 10.298 1.00 87.00 97 ARG A C 1
ATOM 790 O O . ARG A 1 97 ? 3.473 -3.170 11.383 1.00 87.00 97 ARG A O 1
ATOM 797 N N . LEU A 1 98 ? 3.435 -2.696 9.180 1.00 89.62 98 LEU A N 1
ATOM 798 C CA . LEU A 1 98 ? 2.000 -2.457 9.102 1.00 89.62 98 LEU A CA 1
ATOM 799 C C . LEU A 1 98 ? 1.219 -3.775 9.142 1.00 89.62 98 LEU A C 1
ATOM 801 O O . LEU A 1 98 ? 0.254 -3.852 9.891 1.00 89.62 98 LEU A O 1
ATOM 805 N N . ALA A 1 99 ? 1.673 -4.825 8.457 1.00 91.56 99 ALA A N 1
ATOM 806 C CA . ALA A 1 99 ? 1.054 -6.153 8.454 1.00 91.56 99 ALA A CA 1
ATOM 807 C C . ALA A 1 99 ? 0.982 -6.778 9.854 1.00 91.56 99 ALA A C 1
ATOM 809 O O . ALA A 1 99 ? -0.001 -7.421 10.204 1.00 91.56 99 ALA A O 1
ATOM 810 N N . LYS A 1 100 ? 1.981 -6.519 10.709 1.00 91.94 100 LYS A N 1
ATOM 811 C CA . LYS A 1 100 ? 1.970 -6.948 12.121 1.00 91.94 100 LYS A CA 1
ATOM 812 C C . LYS A 1 100 ? 0.905 -6.256 12.979 1.00 91.94 100 LYS A C 1
ATOM 814 O O . LYS A 1 100 ? 0.651 -6.696 14.095 1.00 91.94 100 LYS A O 1
ATOM 819 N N . ARG A 1 101 ? 0.346 -5.133 12.523 1.00 93.94 101 ARG A N 1
ATOM 820 C CA . ARG A 1 101 ? -0.597 -4.303 13.294 1.00 93.94 101 ARG A CA 1
ATOM 821 C C . ARG A 1 101 ? -1.971 -4.190 12.650 1.00 93.94 101 ARG A C 1
ATOM 823 O O . ARG A 1 101 ? -2.922 -3.872 13.354 1.00 93.94 101 ARG A O 1
ATOM 830 N N . ASN A 1 102 ? -2.064 -4.372 11.338 1.00 95.00 102 ASN A N 1
ATOM 831 C CA . ASN A 1 102 ? -3.207 -4.010 10.513 1.00 95.00 102 ASN A CA 1
ATOM 832 C C . ASN A 1 102 ? -3.421 -5.039 9.403 1.00 95.00 102 ASN A C 1
ATOM 83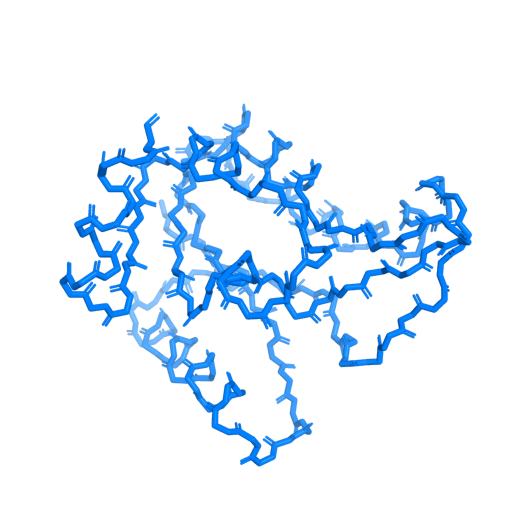4 O O . ASN A 1 102 ? -2.478 -5.661 8.919 1.00 95.00 102 ASN A O 1
ATOM 838 N N . LYS A 1 103 ? -4.670 -5.165 8.953 1.00 95.62 103 LYS A N 1
ATOM 839 C CA . LYS A 1 103 ? -5.027 -6.025 7.823 1.00 95.62 103 LYS A CA 1
ATOM 840 C C . LYS A 1 103 ? -4.751 -5.274 6.524 1.00 95.62 103 LYS A C 1
ATOM 842 O O . LYS A 1 103 ? -5.495 -4.359 6.166 1.00 95.62 103 LYS A O 1
ATOM 847 N N . LEU A 1 104 ? -3.665 -5.626 5.845 1.00 94.81 104 LEU A N 1
ATOM 848 C CA . LEU A 1 104 ? -3.252 -4.934 4.627 1.00 94.81 104 LEU A CA 1
ATOM 849 C C . LEU A 1 104 ? -4.104 -5.334 3.422 1.00 94.81 104 LEU A C 1
ATOM 851 O O . LEU A 1 104 ? -4.315 -6.518 3.168 1.00 94.81 104 LEU A O 1
ATOM 855 N N . ILE A 1 105 ? -4.541 -4.334 2.661 1.00 95.19 105 ILE A N 1
ATOM 856 C CA . ILE A 1 105 ? -5.157 -4.496 1.344 1.00 95.19 105 ILE A CA 1
ATOM 857 C C . ILE A 1 105 ? -4.217 -3.843 0.332 1.00 95.19 105 ILE A C 1
ATOM 859 O O . ILE A 1 105 ? -4.061 -2.621 0.344 1.00 95.19 105 ILE A O 1
ATOM 863 N N . LEU A 1 106 ? -3.573 -4.633 -0.524 1.00 92.62 106 LEU A N 1
ATOM 864 C CA . LEU A 1 106 ? -2.651 -4.110 -1.532 1.00 92.62 106 LEU A CA 1
ATOM 865 C C . LEU A 1 106 ? -3.372 -3.885 -2.859 1.00 92.62 106 LEU A C 1
ATOM 867 O O . LEU A 1 106 ? -3.946 -4.816 -3.414 1.00 92.62 106 LEU A O 1
ATOM 871 N N . VAL A 1 107 ? -3.313 -2.663 -3.386 1.00 91.88 107 VAL A N 1
ATOM 872 C CA . VAL A 1 107 ? -3.751 -2.328 -4.747 1.00 91.88 107 VAL A CA 1
ATOM 873 C C . VAL A 1 107 ? -2.519 -2.315 -5.642 1.00 91.88 107 VAL A C 1
ATOM 875 O O . VAL A 1 107 ? -1.716 -1.385 -5.568 1.00 91.88 107 VAL A O 1
ATOM 878 N N . ILE A 1 108 ? -2.347 -3.360 -6.448 1.00 88.75 108 ILE A N 1
ATOM 879 C CA . ILE A 1 108 ? -1.168 -3.538 -7.299 1.00 88.75 108 ILE A CA 1
ATOM 880 C C . ILE A 1 108 ? -1.412 -2.838 -8.637 1.00 88.75 108 ILE A C 1
ATOM 882 O O . ILE A 1 108 ? -2.242 -3.283 -9.434 1.00 88.75 108 ILE A O 1
ATOM 886 N N . HIS A 1 109 ? -0.665 -1.759 -8.874 1.00 83.56 109 HIS A N 1
ATOM 887 C CA . HIS A 1 109 ? -0.659 -1.022 -10.142 1.00 83.56 109 HIS A CA 1
ATOM 888 C C . HIS A 1 109 ? 0.281 -1.659 -11.161 1.00 83.56 109 HIS A C 1
ATOM 890 O O . HIS A 1 109 ? -0.062 -1.757 -12.331 1.00 83.56 109 HIS A O 1
ATOM 896 N N . ASP A 1 110 ? 1.446 -2.110 -10.702 1.00 77.31 110 ASP A N 1
ATOM 897 C CA . ASP A 1 110 ? 2.486 -2.738 -11.513 1.00 77.31 110 ASP A CA 1
ATOM 898 C C . ASP A 1 110 ? 3.290 -3.732 -10.655 1.00 77.31 110 ASP A C 1
ATOM 900 O O . ASP A 1 110 ? 3.319 -3.629 -9.426 1.00 77.31 110 ASP A O 1
ATOM 904 N N . ILE A 1 111 ? 3.968 -4.682 -11.305 1.00 75.75 111 ILE A N 1
ATOM 905 C CA . ILE A 1 111 ? 4.941 -5.581 -10.669 1.00 75.75 111 ILE A CA 1
ATOM 906 C C . ILE A 1 111 ? 6.322 -5.222 -11.212 1.00 75.75 111 ILE A C 1
ATOM 908 O O . ILE A 1 111 ? 6.638 -5.534 -12.360 1.00 75.75 111 ILE A O 1
ATOM 912 N N . ASP A 1 112 ? 7.150 -4.579 -10.386 1.00 69.06 112 ASP A N 1
ATOM 913 C CA . ASP A 1 112 ? 8.477 -4.105 -10.804 1.00 69.06 112 ASP A CA 1
ATOM 914 C C . ASP A 1 112 ? 9.379 -5.243 -11.314 1.00 69.06 112 ASP A C 1
ATOM 916 O O . ASP A 1 112 ? 10.109 -5.038 -12.283 1.00 69.06 112 ASP A O 1
ATOM 920 N N . GLN A 1 113 ? 9.231 -6.456 -10.758 1.00 66.62 113 GLN A N 1
ATOM 921 C CA . GLN A 1 113 ? 9.910 -7.684 -11.210 1.00 66.62 113 GLN A CA 1
ATOM 922 C C . GLN A 1 113 ? 9.699 -8.005 -12.691 1.00 66.62 113 GLN A C 1
ATOM 924 O O . GLN A 1 113 ? 10.600 -8.517 -13.346 1.00 66.62 113 GLN A O 1
ATOM 929 N N . LEU A 1 114 ? 8.527 -7.678 -13.237 1.00 64.31 114 LEU A N 1
ATOM 930 C CA . LEU A 1 114 ? 8.224 -7.899 -14.651 1.00 64.31 114 LEU A CA 1
ATOM 931 C C . LEU A 1 114 ? 8.719 -6.754 -15.545 1.00 64.31 114 LEU A C 1
ATOM 933 O O . LEU A 1 114 ? 8.726 -6.893 -16.764 1.00 64.31 114 LEU A O 1
ATOM 937 N N . ARG A 1 115 ? 9.098 -5.613 -14.958 1.00 63.88 115 ARG A N 1
ATOM 938 C CA . ARG A 1 115 ? 9.542 -4.418 -15.688 1.00 63.88 115 ARG A CA 1
ATOM 939 C C . ARG A 1 115 ? 11.052 -4.244 -15.728 1.00 63.88 115 ARG A C 1
ATOM 941 O O . ARG A 1 115 ? 11.548 -3.649 -16.680 1.00 63.88 115 ARG A O 1
ATOM 948 N N . PHE A 1 116 ? 11.774 -4.710 -14.713 1.00 64.38 116 PHE A N 1
ATOM 949 C CA . PHE A 1 116 ? 13.213 -4.489 -14.599 1.00 64.38 116 PHE A CA 1
ATOM 950 C C . PHE A 1 116 ? 13.935 -5.799 -14.274 1.00 64.38 116 PHE A C 1
ATOM 952 O O . PHE A 1 116 ? 13.714 -6.367 -13.206 1.00 64.38 116 PHE A O 1
ATOM 959 N N . GLU A 1 117 ? 14.852 -6.233 -15.146 1.00 51.31 117 GLU A N 1
ATOM 960 C CA . GLU A 1 117 ? 15.634 -7.479 -14.992 1.00 51.31 117 GLU A CA 1
ATOM 961 C C . GLU A 1 117 ? 16.433 -7.550 -13.677 1.00 51.31 117 GLU A C 1
ATOM 963 O O . GLU A 1 117 ? 16.707 -8.633 -13.174 1.00 51.31 117 GLU A O 1
ATOM 968 N N . SER A 1 118 ? 16.772 -6.402 -13.082 1.00 54.25 118 SER A N 1
ATOM 969 C CA . SER A 1 118 ? 17.552 -6.301 -11.841 1.00 54.25 118 SER A CA 1
ATOM 970 C C . SER A 1 118 ? 16.715 -5.960 -10.600 1.00 54.25 118 SER A C 1
ATOM 972 O O . SER A 1 118 ? 17.244 -5.395 -9.638 1.00 54.25 118 SER A O 1
ATOM 974 N N . SER A 1 119 ? 15.400 -6.176 -10.630 1.00 57.94 119 SER A N 1
ATOM 975 C CA . SER A 1 119 ? 14.532 -5.847 -9.494 1.00 57.94 119 SER A CA 1
ATOM 976 C C . SER A 1 119 ? 14.364 -7.023 -8.531 1.00 57.94 119 SER A C 1
ATOM 978 O O . SER A 1 119 ? 14.481 -8.194 -8.889 1.00 57.94 119 SER A O 1
ATOM 980 N N . ARG A 1 120 ? 14.156 -6.690 -7.254 1.00 61.41 120 ARG A N 1
ATOM 981 C CA . ARG A 1 120 ? 14.003 -7.659 -6.169 1.00 61.41 120 ARG A CA 1
ATOM 982 C C . ARG A 1 120 ? 12.754 -8.520 -6.394 1.00 61.41 120 ARG A C 1
ATOM 984 O O . ARG A 1 120 ? 11.741 -8.047 -6.903 1.00 61.41 120 ARG A O 1
ATOM 991 N N . ASN A 1 121 ? 12.824 -9.782 -5.970 1.00 65.12 121 ASN A N 1
ATOM 992 C CA . ASN A 1 121 ? 11.649 -10.641 -5.884 1.00 65.12 121 ASN A CA 1
ATOM 993 C C . ASN A 1 121 ? 10.704 -10.105 -4.792 1.00 65.12 121 ASN A C 1
ATOM 995 O O . ASN A 1 121 ? 10.979 -10.245 -3.600 1.00 65.12 121 ASN A O 1
ATOM 999 N N . ASN A 1 122 ? 9.609 -9.480 -5.219 1.00 69.50 122 ASN A N 1
ATOM 1000 C CA . ASN A 1 122 ? 8.656 -8.786 -4.349 1.00 69.50 122 ASN A CA 1
ATOM 1001 C C . ASN A 1 122 ? 7.484 -9.674 -3.903 1.00 69.50 122 ASN A C 1
ATOM 1003 O O . ASN A 1 122 ? 6.568 -9.207 -3.229 1.00 69.50 122 ASN A O 1
ATOM 1007 N N . ILE A 1 123 ? 7.506 -10.968 -4.241 1.00 74.19 123 ILE A N 1
ATOM 1008 C CA . ILE A 1 123 ? 6.457 -11.924 -3.856 1.00 74.19 123 ILE A CA 1
ATOM 1009 C C . ILE A 1 123 ? 6.279 -11.961 -2.329 1.00 74.19 123 ILE A C 1
ATOM 1011 O O . ILE A 1 123 ? 5.158 -12.068 -1.837 1.00 74.19 123 ILE A O 1
ATOM 1015 N N . SER A 1 124 ? 7.362 -11.802 -1.558 1.00 78.44 124 SER A N 1
ATOM 1016 C CA . SER A 1 124 ? 7.293 -11.761 -0.092 1.00 78.44 124 SER A CA 1
ATOM 1017 C C . SER A 1 124 ? 6.406 -10.637 0.441 1.00 78.44 124 SER A C 1
ATOM 1019 O O . SER A 1 124 ? 5.761 -10.824 1.469 1.00 78.44 124 SER A O 1
ATOM 1021 N N . ASP A 1 125 ? 6.334 -9.498 -0.251 1.00 81.62 125 ASP A N 1
ATOM 1022 C CA . ASP A 1 125 ? 5.493 -8.373 0.163 1.00 81.62 125 ASP A CA 1
ATOM 1023 C C . ASP A 1 125 ? 4.013 -8.707 -0.015 1.00 81.62 125 ASP A C 1
ATOM 1025 O O . ASP A 1 125 ? 3.176 -8.345 0.813 1.00 81.62 125 ASP A O 1
ATOM 1029 N N . PHE A 1 126 ? 3.688 -9.436 -1.083 1.00 86.56 126 PHE A N 1
ATOM 1030 C CA . PHE A 1 126 ? 2.324 -9.853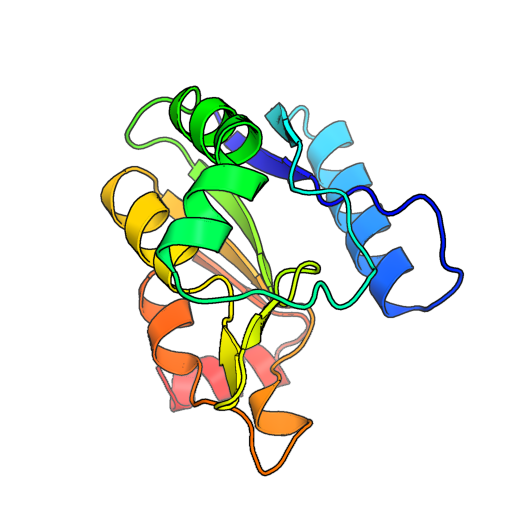 -1.385 1.00 86.56 126 PHE A CA 1
ATOM 1031 C C . PHE A 1 126 ? 1.802 -10.868 -0.365 1.00 86.56 126 PHE A C 1
ATOM 1033 O O . PHE A 1 126 ? 0.621 -10.830 -0.029 1.00 86.56 126 PHE A O 1
ATOM 1040 N N . LYS A 1 127 ? 2.679 -11.695 0.217 1.00 87.44 127 LYS A N 1
ATOM 1041 C CA . LYS A 1 127 ? 2.330 -12.613 1.319 1.00 87.44 127 LYS A CA 1
ATOM 1042 C C . LYS A 1 127 ? 1.943 -11.902 2.615 1.00 87.44 127 LYS A C 1
ATOM 1044 O O . LYS A 1 127 ? 1.271 -12.489 3.456 1.00 87.44 127 LYS A O 1
ATOM 1049 N N . LEU A 1 128 ? 2.352 -10.645 2.790 1.00 89.12 128 LEU A N 1
ATOM 1050 C CA . LEU A 1 128 ? 1.976 -9.835 3.954 1.00 89.12 128 LEU A CA 1
ATOM 1051 C C . LEU A 1 128 ? 0.551 -9.272 3.839 1.00 89.12 128 LEU A C 1
ATOM 1053 O O . LEU A 1 128 ? 0.015 -8.743 4.817 1.00 89.12 128 LEU A O 1
ATOM 1057 N N . ALA A 1 129 ? -0.050 -9.328 2.649 1.00 91.81 129 ALA A N 1
ATOM 1058 C CA . ALA A 1 129 ? -1.374 -8.793 2.393 1.00 91.81 129 ALA A CA 1
ATOM 1059 C C . ALA A 1 129 ? -2.468 -9.736 2.906 1.00 91.81 129 ALA A C 1
ATOM 1061 O O . ALA A 1 129 ? -2.444 -10.933 2.639 1.00 91.81 129 ALA A O 1
ATOM 1062 N N . ALA A 1 130 ? -3.480 -9.184 3.578 1.00 93.88 130 ALA A N 1
ATOM 1063 C CA . ALA A 1 130 ? -4.715 -9.919 3.846 1.00 93.88 130 ALA A CA 1
ATOM 1064 C C . ALA A 1 130 ? -5.561 -10.048 2.569 1.00 93.88 130 ALA A C 1
ATOM 1066 O O . ALA A 1 130 ? -6.236 -11.052 2.371 1.00 93.88 130 ALA A O 1
ATOM 1067 N N . TYR A 1 131 ? -5.515 -9.025 1.707 1.00 94.19 131 TYR A N 1
ATOM 1068 C CA . TYR A 1 131 ? -6.198 -9.003 0.416 1.00 94.19 131 TYR A CA 1
ATOM 1069 C C . TYR A 1 131 ? -5.342 -8.308 -0.641 1.00 94.19 131 TYR A C 1
ATOM 1071 O O . TYR A 1 131 ? -4.635 -7.341 -0.346 1.00 94.19 13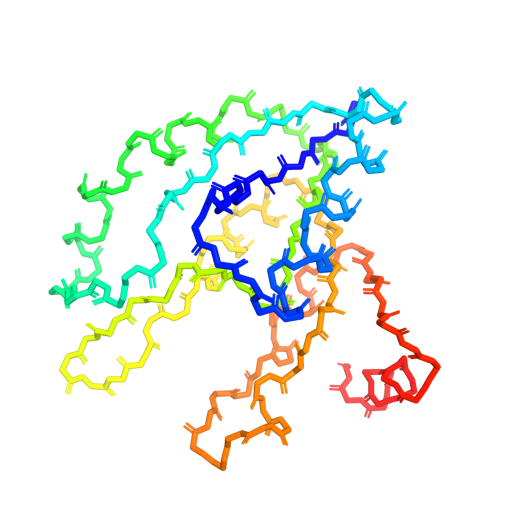1 TYR A O 1
ATOM 1079 N N . ILE A 1 132 ? -5.461 -8.761 -1.887 1.00 92.50 132 ILE A N 1
ATOM 1080 C CA . ILE A 1 132 ? -4.792 -8.167 -3.044 1.00 92.50 132 ILE A CA 1
ATOM 1081 C C . ILE A 1 132 ? -5.841 -7.793 -4.088 1.00 92.50 132 ILE A C 1
ATOM 1083 O O . ILE A 1 132 ? -6.687 -8.604 -4.456 1.00 92.50 132 ILE A O 1
ATOM 1087 N N . ILE A 1 133 ? -5.756 -6.563 -4.583 1.00 91.88 133 ILE A N 1
ATOM 1088 C CA . ILE A 1 133 ? -6.519 -6.051 -5.716 1.00 91.88 133 ILE A CA 1
ATOM 1089 C C . ILE A 1 133 ? -5.535 -5.889 -6.870 1.00 91.88 133 ILE A C 1
ATOM 1091 O O . ILE A 1 133 ? -4.680 -5.004 -6.859 1.00 91.88 133 ILE A O 1
ATOM 1095 N N . SER A 1 134 ? -5.639 -6.770 -7.858 1.00 90.69 134 SER A N 1
ATOM 1096 C CA . SER A 1 134 ? -4.804 -6.756 -9.057 1.00 90.69 134 SER A CA 1
ATOM 1097 C C . SER A 1 134 ? -5.471 -5.995 -10.203 1.00 90.69 134 SER A C 1
ATOM 1099 O O . SER A 1 134 ? -6.672 -6.127 -10.416 1.00 90.69 134 SER A O 1
ATOM 1101 N N . HIS A 1 135 ? -4.672 -5.295 -11.005 1.00 83.50 135 HIS A N 1
ATOM 1102 C CA . HIS A 1 135 ? -5.076 -4.587 -12.222 1.00 83.50 135 HIS A CA 1
ATOM 1103 C C . HIS A 1 135 ? -5.901 -5.413 -13.235 1.00 83.50 135 HIS A C 1
ATOM 1105 O O . HIS A 1 135 ? -6.805 -4.873 -13.865 1.00 83.50 135 HIS A O 1
ATOM 1111 N N . ASN A 1 136 ? -5.604 -6.704 -13.443 1.00 85.25 136 ASN A N 1
ATOM 1112 C CA . ASN A 1 136 ? -6.368 -7.568 -14.355 1.00 85.25 136 ASN A CA 1
ATOM 1113 C C . ASN A 1 136 ? -6.215 -9.063 -14.018 1.00 85.25 136 ASN A C 1
ATOM 1115 O O . ASN A 1 136 ? -5.324 -9.443 -13.258 1.00 85.25 136 ASN A O 1
ATOM 1119 N N . GLN A 1 137 ? -7.038 -9.907 -14.658 1.00 87.44 137 GLN A N 1
ATOM 1120 C CA . GLN A 1 137 ? -7.049 -11.361 -14.450 1.00 87.44 137 GLN A CA 1
ATOM 1121 C C . GLN A 1 137 ? -5.707 -12.035 -14.769 1.00 87.44 137 GLN A C 1
ATOM 1123 O O . GLN A 1 137 ? -5.323 -12.989 -14.098 1.00 87.44 137 GLN A O 1
ATOM 1128 N N . LYS A 1 138 ? -4.963 -11.545 -15.772 1.00 87.31 138 LYS A N 1
ATOM 1129 C CA . LYS A 1 138 ? -3.637 -12.097 -16.095 1.00 87.31 138 LYS A CA 1
ATOM 1130 C C . LYS A 1 138 ? -2.677 -11.914 -14.920 1.00 87.31 138 LYS A C 1
ATOM 1132 O O . LYS A 1 138 ? -1.974 -12.853 -14.562 1.00 87.31 138 LYS A O 1
ATOM 1137 N N . MET A 1 139 ? -2.692 -10.738 -14.290 1.00 86.06 139 MET A N 1
ATOM 1138 C CA . MET A 1 139 ? -1.898 -10.475 -13.094 1.00 86.06 139 MET A CA 1
ATOM 1139 C C . MET A 1 139 ? -2.399 -11.277 -11.894 1.00 86.06 139 MET A C 1
ATOM 1141 O O . MET A 1 139 ? -1.579 -11.794 -11.145 1.00 86.06 139 MET A O 1
ATOM 1145 N N . THR A 1 140 ? -3.714 -11.450 -11.736 1.00 87.75 140 THR A N 1
ATOM 1146 C CA . THR A 1 140 ? -4.275 -12.343 -10.710 1.00 87.75 140 THR A CA 1
ATOM 1147 C C . THR A 1 140 ? -3.723 -13.760 -10.849 1.00 87.75 140 THR A C 1
ATOM 1149 O O . THR A 1 140 ? -3.198 -14.307 -9.886 1.00 87.75 140 THR A O 1
ATOM 1152 N N . ASN A 1 141 ? -3.777 -14.330 -12.055 1.00 88.62 141 ASN A N 1
ATOM 1153 C CA . ASN A 1 141 ? -3.287 -15.681 -12.323 1.00 88.62 141 ASN A CA 1
ATOM 1154 C C . ASN A 1 141 ? -1.775 -15.786 -12.085 1.00 88.62 141 ASN A C 1
ATOM 1156 O O . ASN A 1 141 ? -1.314 -16.751 -11.484 1.00 88.62 141 ASN A O 1
ATOM 1160 N N . TYR A 1 142 ? -1.007 -14.780 -12.517 1.00 86.69 142 TYR A N 1
ATOM 1161 C CA . TYR A 1 142 ? 0.430 -14.719 -12.251 1.00 86.69 142 TYR A CA 1
ATOM 1162 C C . TYR A 1 142 ? 0.724 -14.736 -10.749 1.00 86.69 142 TYR A C 1
ATOM 1164 O O . TYR A 1 142 ? 1.573 -15.505 -10.307 1.00 86.69 142 TYR A O 1
ATOM 1172 N N . LEU A 1 143 ? 0.011 -13.919 -9.969 1.00 84.62 143 LEU A N 1
ATOM 1173 C CA . LEU A 1 143 ? 0.181 -13.861 -8.522 1.00 84.62 143 LEU A CA 1
ATOM 1174 C C . LEU A 1 143 ? -0.186 -15.197 -7.879 1.00 84.62 143 LEU A C 1
ATOM 1176 O O . LEU A 1 143 ? 0.613 -15.702 -7.112 1.00 84.62 143 LEU A O 1
ATOM 1180 N N . ILE A 1 144 ? -1.319 -15.810 -8.233 1.00 85.94 144 ILE A N 1
ATOM 1181 C CA . ILE A 1 144 ? -1.730 -17.121 -7.69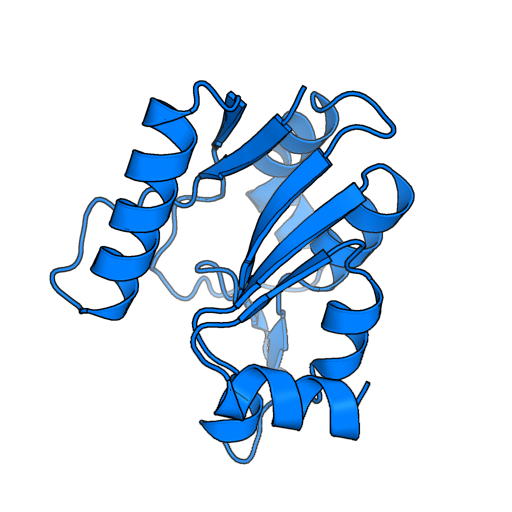5 1.00 85.94 144 ILE A CA 1
ATOM 1182 C C . ILE A 1 144 ? -0.679 -18.202 -7.972 1.00 85.94 144 ILE A C 1
ATOM 1184 O O . ILE A 1 144 ? -0.364 -18.982 -7.083 1.00 85.94 144 ILE A O 1
ATOM 1188 N N . ASN A 1 145 ? -0.105 -18.231 -9.175 1.00 85.12 145 ASN A N 1
ATOM 1189 C CA . ASN A 1 145 ? 0.884 -19.244 -9.547 1.00 85.12 145 ASN A CA 1
ATOM 1190 C C . ASN A 1 145 ? 2.247 -19.060 -8.856 1.00 85.12 145 ASN A C 1
ATOM 1192 O O . ASN A 1 145 ? 3.075 -19.965 -8.915 1.00 85.12 145 ASN A O 1
ATOM 1196 N N . ASN A 1 146 ? 2.503 -17.895 -8.253 1.00 76.25 146 ASN A N 1
ATOM 1197 C CA . ASN A 1 146 ? 3.803 -17.534 -7.686 1.00 76.25 146 ASN A CA 1
ATOM 1198 C C . ASN A 1 146 ? 3.746 -17.140 -6.195 1.00 76.25 146 ASN A C 1
ATOM 1200 O O . ASN A 1 146 ? 4.787 -16.795 -5.640 1.00 76.25 146 ASN A O 1
ATOM 1204 N N . ASN A 1 147 ? 2.577 -17.166 -5.543 1.00 62.31 147 ASN A N 1
ATOM 1205 C CA . ASN A 1 147 ? 2.416 -16.881 -4.106 1.00 62.31 147 ASN A CA 1
ATOM 1206 C C . ASN A 1 147 ? 2.433 -18.179 -3.296 1.00 62.31 147 ASN A C 1
ATOM 1208 O O . ASN A 1 147 ? 3.219 -18.251 -2.319 1.00 62.31 147 ASN A O 1
#

Foldseek 3Di:
DEEEEQQDAPDDPDPLVVVSVVVVVVCVVVVHHYQYDDNDLDQDADEDPVRVCVVCVVSVVSLVPDAFAEEYEYEPFRSHWYAYPVGIDTCLVVLVVCLVGYAYEYEYPDDVVVVDVPDDPCLVSVVSHNHYHYPDPVVVVVNVVPD

Secondary structure (DSSP, 8-state):
-EEEEE----S---HHHHHHHHHHHHHHHTT-EEEE-----S-EE--SHHHHHHHTHHHHHHHHTSPTT-EEEEEES-S--EEETTEEE-THHHHHHHHTTSEEEEEES--HHHH-TT----HHHHTT-SEEEESSHHHHHHHHHH-

pLDDT: mean 77.66, std 15.3, range [46.44, 96.31]

Organism: Lactobacillus johnsonii (NCBI:txid33959)